Protein AF-A0A9N8R8S4-F1 (afdb_monomer_lite)

Structure (mmCIF, N/CA/C/O backbone):
data_AF-A0A9N8R8S4-F1
#
_entry.id   AF-A0A9N8R8S4-F1
#
loop_
_atom_site.group_PDB
_atom_site.id
_atom_site.type_symbol
_atom_site.label_atom_id
_atom_site.label_alt_id
_atom_site.label_comp_id
_atom_site.label_asym_id
_atom_site.label_entity_id
_atom_site.label_seq_id
_atom_site.pdbx_PDB_ins_code
_atom_site.Cartn_x
_atom_site.Cartn_y
_atom_site.Cartn_z
_atom_site.occupancy
_atom_site.B_iso_or_equiv
_atom_site.auth_seq_id
_atom_site.auth_comp_id
_atom_site.auth_asym_id
_atom_site.auth_atom_id
_atom_site.pdbx_PDB_model_num
ATOM 1 N N . MET A 1 1 ? -10.064 -8.498 -10.405 1.00 72.81 1 MET A N 1
ATOM 2 C CA . MET A 1 1 ? -9.253 -7.585 -9.570 1.00 72.81 1 MET A CA 1
ATOM 3 C C . MET A 1 1 ? -10.119 -7.080 -8.425 1.00 72.81 1 MET A C 1
ATOM 5 O O . MET A 1 1 ? -10.991 -6.254 -8.646 1.00 72.81 1 MET A O 1
ATOM 9 N N . THR A 1 2 ? -9.962 -7.648 -7.229 1.00 88.06 2 THR A N 1
ATOM 10 C CA . THR A 1 2 ? -10.812 -7.321 -6.071 1.00 88.06 2 THR A CA 1
ATOM 11 C C . THR A 1 2 ? -10.076 -6.352 -5.160 1.00 88.06 2 THR A C 1
ATOM 13 O O . THR A 1 2 ? -8.939 -6.621 -4.776 1.00 88.06 2 THR A O 1
ATOM 16 N N . VAL A 1 3 ? -10.718 -5.239 -4.806 1.00 92.00 3 VAL A N 1
ATOM 17 C CA . VAL A 1 3 ? -10.177 -4.303 -3.815 1.00 92.00 3 VAL A CA 1
ATOM 18 C C . VAL A 1 3 ? -10.427 -4.874 -2.427 1.00 92.00 3 VAL A C 1
ATOM 20 O O . VAL A 1 3 ? -11.572 -5.141 -2.067 1.00 92.00 3 VAL A O 1
ATOM 23 N N . LEU A 1 4 ? -9.362 -5.052 -1.651 1.00 92.19 4 LEU A N 1
ATOM 24 C CA . LEU A 1 4 ? -9.453 -5.441 -0.251 1.00 92.19 4 LEU A CA 1
ATOM 25 C C . LEU A 1 4 ? -9.268 -4.209 0.622 1.00 92.19 4 LEU A C 1
ATOM 27 O O . LEU A 1 4 ? -8.277 -3.482 0.498 1.00 92.19 4 LEU A O 1
ATOM 31 N N . THR A 1 5 ? -10.222 -3.979 1.521 1.00 92.19 5 THR A N 1
ATOM 32 C CA . THR A 1 5 ? -10.109 -2.882 2.479 1.00 92.19 5 THR A CA 1
ATOM 33 C C . THR A 1 5 ? -9.014 -3.167 3.496 1.00 92.19 5 THR A C 1
ATOM 35 O O . THR A 1 5 ? -8.621 -4.312 3.733 1.00 92.19 5 THR A O 1
ATOM 38 N N . ARG A 1 6 ? -8.528 -2.111 4.152 1.00 89.81 6 ARG A N 1
ATOM 39 C CA . ARG A 1 6 ? -7.553 -2.251 5.243 1.00 89.81 6 ARG A CA 1
ATOM 40 C C . ARG A 1 6 ? -8.073 -3.156 6.365 1.00 89.81 6 ARG A C 1
ATOM 42 O O . ARG A 1 6 ? -7.301 -3.921 6.935 1.00 89.81 6 ARG A O 1
ATOM 49 N N . VAL A 1 7 ? -9.374 -3.094 6.660 1.00 87.62 7 VAL A N 1
ATOM 50 C CA . VAL A 1 7 ? -10.027 -3.955 7.660 1.00 87.62 7 VAL A CA 1
ATOM 51 C C . VAL A 1 7 ? -10.016 -5.410 7.195 1.00 87.62 7 VAL A C 1
ATOM 53 O O . VAL A 1 7 ? -9.488 -6.255 7.909 1.00 87.62 7 VAL A O 1
ATOM 56 N N . GLN A 1 8 ? -10.467 -5.683 5.967 1.00 90.00 8 GLN A N 1
ATOM 57 C CA . GLN A 1 8 ? -10.488 -7.037 5.399 1.00 90.00 8 GLN A CA 1
ATOM 58 C C . GLN A 1 8 ? -9.092 -7.663 5.316 1.00 90.00 8 GLN A C 1
ATOM 60 O O . GLN A 1 8 ? -8.928 -8.855 5.570 1.00 90.00 8 GLN A O 1
ATOM 65 N N . LEU A 1 9 ? -8.072 -6.876 4.959 1.00 89.25 9 LEU A N 1
ATOM 66 C CA . LEU A 1 9 ? -6.683 -7.338 4.961 1.00 89.25 9 LEU A CA 1
ATOM 67 C C . LEU A 1 9 ? -6.223 -7.689 6.373 1.00 89.25 9 LEU A C 1
ATOM 69 O O . LEU A 1 9 ? -5.684 -8.770 6.580 1.00 89.25 9 LEU A O 1
ATOM 73 N N . ASN A 1 10 ? -6.480 -6.822 7.352 1.00 84.94 10 ASN A N 1
ATOM 74 C CA . ASN A 1 10 ? -6.131 -7.107 8.740 1.00 84.94 10 ASN A CA 1
ATOM 75 C C . ASN A 1 10 ? -6.853 -8.353 9.275 1.00 84.94 10 ASN A C 1
ATOM 77 O O . ASN A 1 10 ? -6.217 -9.182 9.914 1.00 84.94 10 ASN A O 1
ATOM 81 N N . GLU A 1 11 ? -8.144 -8.529 8.995 1.00 84.75 11 GLU A N 1
ATOM 82 C CA . GLU A 1 11 ? -8.899 -9.729 9.383 1.00 84.75 11 GLU A CA 1
ATOM 83 C C . GLU A 1 11 ? -8.295 -11.004 8.788 1.00 84.75 11 GLU A C 1
ATOM 85 O O . GLU A 1 11 ? -8.072 -11.976 9.506 1.00 84.75 11 GLU A O 1
ATOM 90 N N . LYS A 1 12 ? -7.947 -10.981 7.496 1.00 85.62 12 LYS A N 1
ATOM 91 C CA . LYS A 1 12 ? -7.313 -12.119 6.813 1.00 85.62 12 LYS A CA 1
ATOM 92 C C . LYS A 1 12 ? -5.913 -12.428 7.349 1.00 85.62 12 LYS A C 1
ATOM 94 O O . LYS A 1 12 ? -5.518 -13.589 7.369 1.00 85.62 12 LYS A O 1
ATOM 99 N N . LEU A 1 13 ? -5.172 -11.416 7.803 1.00 79.31 13 LEU A N 1
ATOM 100 C CA . LEU A 1 13 ? -3.833 -11.579 8.381 1.00 79.31 13 LEU A CA 1
ATOM 101 C C . LEU A 1 13 ? -3.861 -12.098 9.829 1.00 79.31 13 LEU A C 1
ATOM 103 O O . LEU A 1 13 ? -2.939 -12.799 10.242 1.00 79.31 13 LEU A O 1
ATOM 107 N N . ARG A 1 14 ? -4.917 -11.803 10.601 1.00 70.00 14 ARG A N 1
ATOM 108 C CA . ARG A 1 14 ? -5.046 -12.212 12.016 1.00 70.00 14 ARG A CA 1
ATOM 109 C C . ARG A 1 14 ? -5.098 -13.728 12.229 1.00 70.00 14 ARG A C 1
ATOM 111 O O . ARG A 1 14 ? -4.774 -14.178 13.322 1.00 70.00 14 ARG A O 1
ATOM 118 N N . GLY A 1 15 ? -5.427 -14.514 11.202 1.00 60.88 15 GLY A N 1
ATOM 119 C CA . GLY A 1 15 ? -5.344 -15.978 11.250 1.00 60.88 1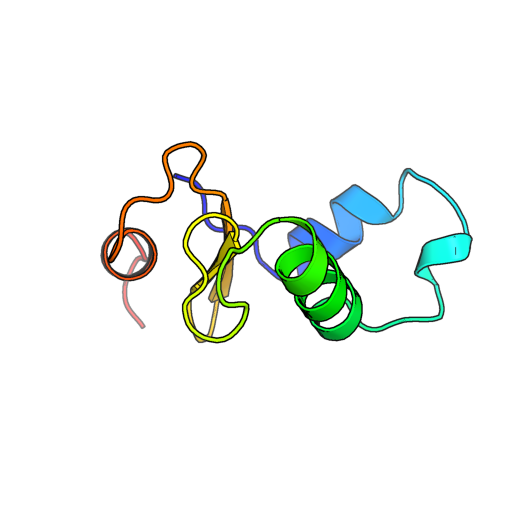5 GLY A CA 1
ATOM 120 C C . GLY A 1 15 ? -3.914 -16.543 11.241 1.00 60.88 15 GLY A C 1
ATOM 121 O O . GLY A 1 15 ? -3.752 -17.740 11.450 1.00 60.88 15 GLY A O 1
ATOM 122 N N . ASN A 1 16 ? -2.880 -15.719 11.006 1.00 58.69 16 ASN A N 1
ATOM 123 C CA . ASN A 1 16 ? -1.513 -16.182 10.742 1.00 58.69 16 ASN A CA 1
ATOM 124 C C . ASN A 1 16 ? -0.434 -15.490 11.609 1.00 58.69 16 ASN A C 1
ATOM 126 O O . ASN A 1 16 ? 0.526 -14.921 11.096 1.00 58.69 16 ASN A O 1
ATOM 130 N N . SER A 1 17 ? -0.557 -15.601 12.937 1.00 52.06 17 SER A N 1
ATOM 131 C CA . SER A 1 17 ? 0.464 -15.261 13.952 1.00 52.06 17 SER A CA 1
ATOM 132 C C . SER A 1 17 ? 0.479 -13.830 14.520 1.00 52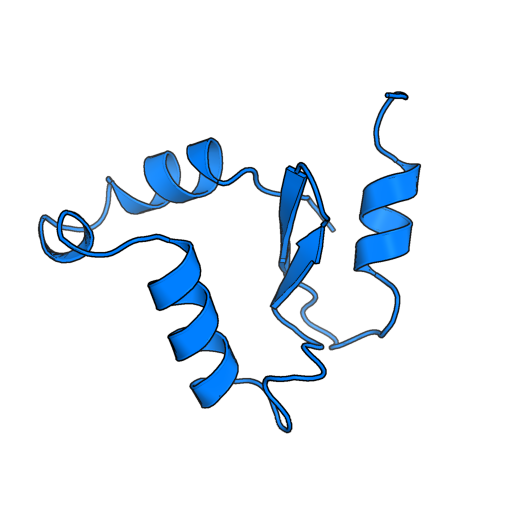.06 17 SER A C 1
ATOM 134 O O . SER A 1 17 ? 0.417 -12.816 13.819 1.00 52.06 17 SER A O 1
ATOM 136 N N . VAL A 1 18 ? 0.689 -13.813 15.842 1.00 52.03 18 VAL A N 1
ATOM 137 C CA . VAL A 1 18 ? 0.961 -12.729 16.810 1.00 52.03 18 VAL A CA 1
ATOM 138 C C . VAL A 1 18 ? 2.009 -11.702 16.321 1.00 52.03 18 VAL A C 1
ATOM 140 O O . VAL A 1 18 ? 2.082 -10.579 16.812 1.00 52.03 18 VAL A O 1
ATOM 143 N N . LEU A 1 19 ? 2.785 -12.032 15.284 1.00 52.03 19 LEU A N 1
ATOM 144 C CA . LEU A 1 19 ? 3.803 -11.172 14.662 1.00 52.03 19 LEU A CA 1
ATOM 145 C C . LEU A 1 19 ? 3.244 -9.928 13.943 1.00 52.03 19 LEU A C 1
ATOM 147 O O . LEU A 1 19 ? 3.974 -8.953 13.748 1.00 52.03 19 LEU A O 1
ATOM 151 N N . HIS A 1 20 ? 1.965 -9.931 13.561 1.00 54.62 20 HIS A N 1
ATOM 152 C CA . HIS A 1 20 ? 1.318 -8.800 12.875 1.00 54.62 20 HIS A CA 1
ATOM 153 C C . HIS A 1 20 ? 0.781 -7.733 13.837 1.00 54.62 20 HIS A C 1
ATOM 155 O O . HIS A 1 20 ? 0.342 -6.668 13.410 1.00 54.62 20 HIS A O 1
ATOM 161 N N . GLN A 1 21 ? 0.829 -7.996 15.142 1.00 54.03 21 GLN A N 1
ATOM 162 C CA . GLN A 1 21 ? 0.151 -7.190 16.155 1.00 54.03 21 GLN A CA 1
ATOM 163 C C . GLN A 1 21 ? 0.852 -5.850 16.445 1.00 54.03 21 GLN A C 1
ATOM 165 O O . GLN A 1 21 ? 0.258 -4.976 17.066 1.00 54.03 21 GLN A O 1
ATOM 170 N N . GLY A 1 22 ? 2.088 -5.665 15.962 1.00 55.34 22 GLY A N 1
ATOM 171 C CA . GLY A 1 22 ? 2.902 -4.477 16.247 1.00 55.34 22 GLY A CA 1
ATOM 172 C C . GLY A 1 22 ? 3.154 -3.520 15.077 1.00 55.34 22 GLY A C 1
ATOM 173 O O . GLY A 1 22 ? 3.874 -2.543 15.267 1.00 55.34 22 GLY A O 1
ATOM 174 N N . ARG A 1 23 ? 2.655 -3.778 13.857 1.00 67.31 23 ARG A N 1
ATOM 175 C CA . ARG A 1 23 ? 2.989 -2.951 12.675 1.00 67.31 23 ARG A CA 1
ATOM 176 C C . ARG A 1 23 ? 1.749 -2.577 11.873 1.00 67.31 23 ARG A C 1
ATOM 178 O O . ARG A 1 23 ? 0.906 -3.425 11.607 1.00 67.31 23 ARG A O 1
ATOM 185 N N . SER A 1 24 ? 1.675 -1.313 11.449 1.00 83.81 24 SER A N 1
ATOM 186 C CA . SER A 1 24 ? 0.617 -0.850 10.544 1.00 83.81 24 SER A CA 1
ATOM 187 C C . SER A 1 24 ? 0.641 -1.638 9.227 1.00 83.81 24 SER A C 1
ATOM 189 O O . SER A 1 24 ? 1.712 -1.937 8.688 1.00 83.81 24 SER A O 1
ATOM 191 N N . LEU A 1 25 ? -0.546 -1.938 8.690 1.00 87.00 25 LEU A N 1
ATOM 192 C CA . LEU A 1 25 ? -0.718 -2.559 7.378 1.00 87.00 25 LEU A CA 1
ATOM 193 C C . LEU A 1 25 ? 0.022 -1.770 6.288 1.00 87.00 25 LEU A C 1
ATOM 195 O O . LEU A 1 25 ? 0.693 -2.377 5.459 1.00 87.00 25 LEU A O 1
ATOM 199 N N . ASP A 1 26 ? -0.027 -0.436 6.321 1.00 89.00 26 ASP A N 1
ATOM 200 C CA . ASP A 1 26 ? 0.628 0.412 5.321 1.00 89.00 26 ASP A CA 1
ATOM 201 C C . ASP A 1 26 ? 2.166 0.245 5.352 1.00 89.00 26 ASP A C 1
ATOM 203 O O . ASP A 1 26 ? 2.810 0.242 4.303 1.00 89.00 26 ASP A O 1
ATOM 207 N N . VAL A 1 27 ? 2.764 0.001 6.530 1.00 90.25 27 VAL A N 1
ATOM 208 C CA . VAL A 1 27 ? 4.205 -0.308 6.658 1.00 90.25 27 VAL A CA 1
ATOM 209 C C . VAL A 1 27 ? 4.525 -1.661 6.029 1.00 90.25 27 VAL A C 1
ATOM 211 O O . VAL A 1 27 ? 5.536 -1.802 5.339 1.00 90.25 27 VAL A O 1
ATOM 214 N N . SER A 1 28 ? 3.671 -2.659 6.253 1.00 90.31 28 SER A N 1
ATOM 215 C CA . SER A 1 28 ? 3.827 -3.984 5.648 1.00 90.31 28 SER A CA 1
ATOM 216 C C . SER A 1 28 ? 3.714 -3.919 4.124 1.00 90.31 28 SER A C 1
ATOM 218 O O . SER A 1 28 ? 4.544 -4.502 3.432 1.00 90.31 28 SER A O 1
ATOM 220 N N . ILE A 1 29 ? 2.764 -3.143 3.596 1.00 93.62 29 ILE A N 1
ATOM 221 C CA . ILE A 1 29 ? 2.623 -2.900 2.154 1.00 93.62 29 ILE A CA 1
ATOM 222 C C . ILE A 1 29 ? 3.851 -2.181 1.591 1.00 93.62 29 ILE A C 1
ATOM 224 O O . ILE A 1 29 ? 4.373 -2.584 0.553 1.00 93.62 29 ILE A O 1
ATOM 228 N N . TRP A 1 30 ? 4.356 -1.156 2.279 1.00 94.25 30 TRP A N 1
ATOM 229 C CA . TRP A 1 30 ? 5.553 -0.436 1.848 1.00 94.25 30 TRP A CA 1
ATOM 230 C C . TRP A 1 30 ? 6.784 -1.351 1.768 1.00 94.25 30 TRP A C 1
ATOM 232 O O . TRP A 1 30 ? 7.528 -1.310 0.789 1.00 94.25 30 TRP A O 1
ATOM 242 N N . ARG A 1 31 ? 6.976 -2.235 2.758 1.00 93.62 31 ARG A N 1
ATOM 243 C CA . ARG A 1 31 ? 8.053 -3.240 2.730 1.00 93.62 31 ARG A CA 1
ATOM 244 C C . ARG A 1 31 ? 7.859 -4.253 1.612 1.00 93.62 31 ARG A C 1
ATOM 246 O O . ARG A 1 31 ? 8.822 -4.570 0.929 1.00 93.62 31 ARG A O 1
ATOM 253 N N . LEU A 1 32 ? 6.634 -4.738 1.418 1.00 94.75 32 LEU A N 1
ATOM 254 C CA . LEU A 1 32 ? 6.321 -5.682 0.350 1.00 94.75 32 LEU A CA 1
ATOM 255 C C . LEU A 1 32 ? 6.663 -5.091 -1.020 1.00 94.75 32 LEU A C 1
ATOM 257 O O . LEU A 1 32 ? 7.349 -5.740 -1.800 1.00 94.75 32 LEU A O 1
ATOM 261 N N . ARG A 1 33 ? 6.267 -3.840 -1.285 1.00 96.44 33 ARG A N 1
ATOM 262 C CA . ARG A 1 33 ? 6.585 -3.155 -2.547 1.00 96.44 33 ARG A CA 1
ATOM 263 C C . ARG A 1 33 ? 8.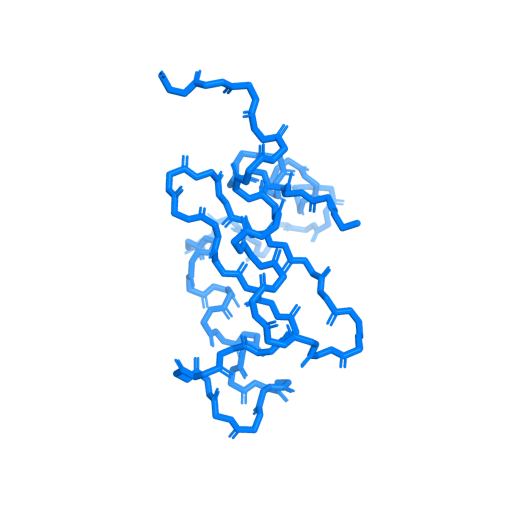086 -3.055 -2.795 1.00 96.44 33 ARG A C 1
ATOM 265 O O . ARG A 1 33 ? 8.526 -3.300 -3.905 1.00 96.44 33 ARG A O 1
ATOM 272 N N . ARG A 1 34 ? 8.880 -2.791 -1.754 1.00 96.81 34 ARG A N 1
ATOM 273 C CA . ARG A 1 34 ? 10.351 -2.797 -1.850 1.00 96.81 34 ARG A CA 1
ATOM 274 C C . ARG A 1 34 ? 10.960 -4.140 -2.245 1.00 96.81 34 ARG A C 1
ATOM 276 O O . ARG A 1 34 ? 12.105 -4.157 -2.674 1.00 96.81 34 ARG A O 1
ATOM 283 N N . LEU A 1 35 ? 10.235 -5.238 -2.057 1.00 96.62 35 LEU A N 1
ATOM 284 C CA . LEU A 1 35 ? 10.705 -6.577 -2.402 1.00 96.62 35 LEU A CA 1
ATOM 285 C C . LEU A 1 35 ? 10.252 -7.021 -3.796 1.00 96.62 35 LEU A C 1
ATOM 287 O O . LEU A 1 35 ? 10.964 -7.793 -4.428 1.00 96.62 35 LEU A O 1
ATOM 291 N N . ILE A 1 36 ? 9.068 -6.590 -4.246 1.00 95.69 36 ILE A N 1
ATOM 292 C CA . ILE A 1 36 ? 8.427 -7.140 -5.454 1.00 95.69 36 ILE A CA 1
ATOM 293 C C . ILE A 1 36 ? 8.321 -6.150 -6.616 1.00 95.69 36 ILE A C 1
ATOM 295 O O . ILE A 1 36 ? 8.137 -6.573 -7.753 1.00 95.69 36 ILE A O 1
ATOM 299 N N . GLU A 1 37 ? 8.376 -4.847 -6.346 1.00 95.19 37 GLU A N 1
ATOM 300 C CA . GLU A 1 37 ? 8.275 -3.814 -7.375 1.00 95.19 37 GLU A CA 1
ATOM 301 C C . GLU A 1 37 ? 9.676 -3.430 -7.863 1.00 95.19 37 GLU A C 1
ATOM 303 O O . GLU A 1 37 ? 10.627 -3.401 -7.082 1.00 95.19 37 GLU A O 1
ATOM 308 N N . ILE A 1 38 ? 9.790 -3.089 -9.151 1.00 95.19 38 ILE A N 1
ATOM 309 C CA . ILE A 1 38 ? 11.023 -2.513 -9.715 1.00 95.19 38 ILE A CA 1
ATOM 310 C C . ILE A 1 38 ? 11.258 -1.119 -9.118 1.00 95.19 38 ILE A C 1
ATOM 312 O O . ILE A 1 38 ? 12.349 -0.832 -8.632 1.00 95.19 38 ILE A O 1
ATOM 316 N N . ASP A 1 39 ? 10.214 -0.284 -9.111 1.00 94.38 39 ASP A N 1
ATOM 317 C CA . ASP A 1 39 ? 10.171 0.987 -8.390 1.00 94.38 39 ASP A CA 1
ATOM 318 C C . ASP A 1 39 ? 8.975 0.978 -7.419 1.00 94.38 39 ASP A C 1
ATOM 320 O O . ASP A 1 39 ? 7.821 0.974 -7.852 1.00 94.38 39 ASP A O 1
ATOM 324 N N . PRO A 1 40 ? 9.206 0.990 -6.093 1.00 93.88 40 PRO A N 1
ATOM 325 C CA . PRO A 1 40 ? 8.138 1.033 -5.092 1.00 93.88 40 PRO A CA 1
ATOM 326 C C . PRO A 1 40 ? 7.226 2.270 -5.170 1.00 93.88 40 PRO A C 1
ATOM 328 O O . PRO A 1 40 ? 6.135 2.251 -4.588 1.00 93.88 40 PRO A O 1
ATOM 331 N N . SER A 1 41 ? 7.680 3.338 -5.833 1.00 91.44 41 SER A N 1
ATOM 332 C CA . SER A 1 41 ? 6.938 4.586 -6.062 1.00 91.44 41 SER A CA 1
ATOM 333 C C . SER A 1 41 ? 5.955 4.463 -7.229 1.00 91.44 41 SER A C 1
ATOM 335 O O . SER A 1 41 ? 4.945 5.164 -7.248 1.00 91.44 41 SER A O 1
ATOM 337 N N . GLU A 1 42 ? 6.199 3.515 -8.138 1.00 92.75 42 GLU A N 1
ATOM 338 C CA . GLU A 1 42 ? 5.339 3.163 -9.270 1.00 92.75 42 GLU A CA 1
ATOM 339 C C . GLU A 1 42 ? 4.812 1.722 -9.113 1.00 92.75 42 GLU A C 1
ATOM 341 O O . GLU A 1 42 ? 5.187 0.819 -9.865 1.00 92.75 42 GLU A O 1
ATOM 346 N N . PRO A 1 43 ? 3.952 1.453 -8.110 1.00 94.19 43 PRO A N 1
ATOM 347 C CA . PRO A 1 43 ? 3.550 0.093 -7.780 1.00 94.19 43 PRO A CA 1
ATOM 348 C C . PRO A 1 43 ? 2.701 -0.531 -8.889 1.00 94.19 43 PRO A C 1
ATOM 350 O O . PRO A 1 43 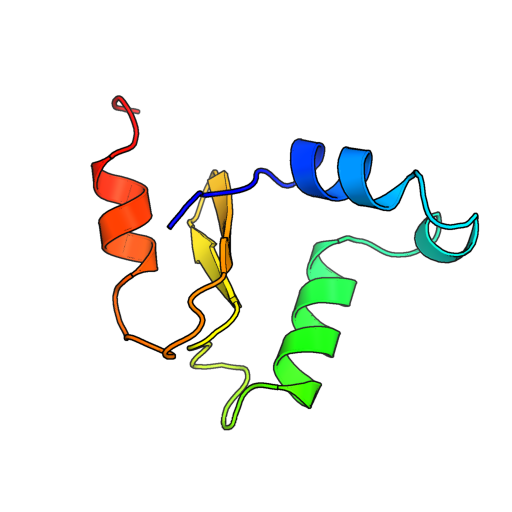? 1.610 -0.047 -9.199 1.00 94.19 43 PRO A O 1
ATOM 353 N N . ARG A 1 44 ? 3.165 -1.654 -9.438 1.00 93.75 44 ARG A N 1
ATOM 354 C CA . ARG A 1 44 ? 2.495 -2.387 -10.515 1.00 93.75 44 ARG A CA 1
ATOM 355 C C . ARG A 1 44 ? 1.678 -3.550 -9.980 1.00 93.75 44 ARG A C 1
ATOM 357 O O . ARG A 1 44 ? 0.561 -3.756 -10.451 1.00 93.75 44 ARG A O 1
ATOM 364 N N . TYR A 1 45 ? 2.190 -4.278 -8.991 1.00 95.25 45 TYR A N 1
ATOM 365 C CA . TYR A 1 45 ? 1.560 -5.495 -8.477 1.00 95.25 45 TYR A CA 1
ATOM 366 C C . TYR A 1 45 ? 0.625 -5.228 -7.307 1.00 95.25 45 TYR A C 1
ATOM 368 O O . TYR A 1 45 ? -0.459 -5.802 -7.247 1.00 95.25 45 TYR A O 1
ATOM 376 N N . VAL A 1 46 ? 1.011 -4.367 -6.367 1.00 95.06 46 VAL A N 1
ATOM 377 C CA . VAL A 1 46 ? 0.176 -4.040 -5.201 1.00 95.06 46 VAL A CA 1
ATOM 378 C C . VAL A 1 46 ? -0.197 -2.574 -5.263 1.00 95.06 46 VAL A C 1
ATOM 380 O O . VAL A 1 46 ? 0.545 -1.722 -4.782 1.00 95.06 46 VAL A O 1
ATOM 383 N N . GLN A 1 47 ? -1.358 -2.257 -5.830 1.00 94.00 47 GLN A N 1
ATOM 384 C CA . GLN A 1 47 ? -1.769 -0.876 -6.093 1.00 94.00 47 GLN A CA 1
ATOM 385 C C . GLN A 1 47 ? -2.670 -0.333 -4.980 1.00 94.00 47 GLN A C 1
ATOM 387 O O . GLN A 1 47 ? -3.418 -1.078 -4.341 1.00 94.00 47 GLN A O 1
ATOM 392 N N . THR A 1 48 ? -2.589 0.976 -4.736 1.00 92.69 48 THR A N 1
ATOM 393 C CA . THR A 1 48 ? -3.448 1.667 -3.765 1.00 92.69 48 THR A CA 1
ATOM 394 C C . THR A 1 48 ? -4.721 2.137 -4.456 1.00 92.69 48 THR A C 1
ATOM 396 O O . THR A 1 48 ? -4.654 2.873 -5.434 1.00 92.69 48 THR A O 1
ATOM 399 N N . VAL A 1 49 ? -5.876 1.781 -3.900 1.00 92.06 49 VAL A N 1
ATOM 400 C CA . VAL A 1 49 ? -7.159 2.407 -4.237 1.00 92.06 49 VAL A CA 1
ATOM 401 C C . VAL A 1 49 ? -7.491 3.385 -3.116 1.00 92.06 49 VAL A C 1
ATOM 403 O O . VAL A 1 49 ? -7.869 2.977 -2.011 1.00 92.06 49 VAL A O 1
ATOM 406 N N . TRP A 1 50 ? -7.286 4.678 -3.374 1.00 88.25 50 TRP A N 1
ATOM 407 C CA . TRP A 1 50 ? -7.471 5.746 -2.389 1.00 88.25 50 TRP A CA 1
ATOM 408 C C . TRP A 1 50 ? -8.868 5.697 -1.759 1.00 88.25 50 TRP A C 1
ATOM 410 O O . TRP A 1 50 ? -9.858 5.409 -2.425 1.00 88.25 50 TRP A O 1
ATOM 420 N N . GLY A 1 51 ? -8.933 5.884 -0.439 1.00 87.62 51 GLY A N 1
ATOM 421 C CA . GLY A 1 51 ? -10.177 5.771 0.333 1.00 87.62 51 GLY A CA 1
ATOM 422 C C . GLY A 1 51 ? -10.731 4.349 0.507 1.00 87.62 51 GLY A C 1
ATOM 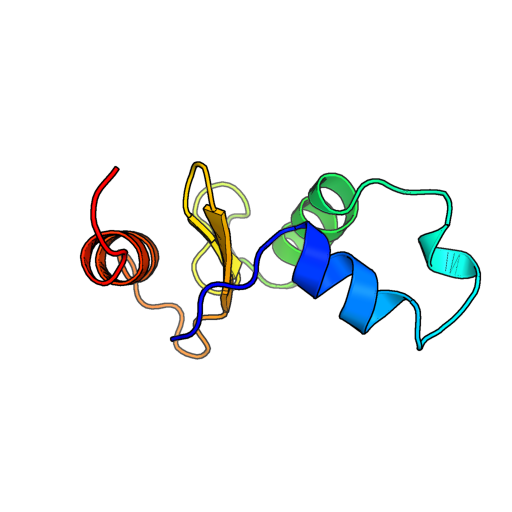423 O O . GLY A 1 51 ? -11.644 4.164 1.304 1.00 87.62 51 GLY A O 1
ATOM 424 N N . ARG A 1 52 ? -10.181 3.327 -0.169 1.00 90.75 52 ARG A N 1
ATOM 425 C CA . ARG A 1 52 ? -10.706 1.949 -0.119 1.00 90.75 52 ARG A CA 1
ATOM 426 C C . ARG A 1 52 ? -9.722 0.948 0.470 1.00 90.75 52 ARG A C 1
ATOM 428 O O . ARG A 1 52 ? -10.030 0.289 1.462 1.00 90.75 52 ARG A O 1
ATOM 435 N N . GLY A 1 53 ? -8.528 0.838 -0.104 1.00 92.56 53 GLY A N 1
ATOM 436 C CA . GLY A 1 53 ? -7.548 -0.160 0.316 1.00 92.56 53 GLY A CA 1
ATOM 437 C C . GLY A 1 53 ? -6.557 -0.509 -0.782 1.00 92.56 53 GLY A C 1
ATOM 438 O O . GLY A 1 53 ? -6.018 0.385 -1.432 1.00 92.56 53 GLY A O 1
ATOM 439 N N . TYR A 1 54 ? -6.313 -1.803 -0.975 1.00 94.19 54 TYR A N 1
ATOM 440 C CA . TYR A 1 54 ? -5.298 -2.299 -1.900 1.00 94.19 54 TYR A CA 1
ATOM 441 C C . TYR A 1 54 ? -5.865 -3.337 -2.859 1.00 94.19 54 TYR A C 1
ATOM 443 O O . TYR A 1 54 ? -6.777 -4.090 -2.517 1.00 94.19 54 TYR A O 1
ATOM 451 N N . VAL A 1 55 ? -5.295 -3.390 -4.057 1.00 93.50 55 VAL A N 1
ATOM 452 C CA . VAL A 1 55 ? -5.602 -4.404 -5.064 1.00 93.50 55 VAL A CA 1
ATOM 453 C C . VAL A 1 55 ? -4.315 -5.083 -5.509 1.00 93.50 55 VAL A C 1
ATOM 455 O O . VAL A 1 55 ? -3.290 -4.430 -5.702 1.00 93.50 55 VAL A O 1
ATOM 458 N N . PHE A 1 56 ? -4.379 -6.404 -5.654 1.00 94.19 56 PHE A N 1
ATOM 459 C CA . PHE A 1 56 ? -3.305 -7.190 -6.243 1.00 94.19 56 PHE A CA 1
ATOM 460 C C . PHE A 1 56 ? -3.551 -7.381 -7.744 1.00 94.19 56 PHE A C 1
ATOM 462 O O . PHE A 1 56 ? -4.656 -7.747 -8.158 1.00 94.19 56 PHE A O 1
ATOM 469 N N . VAL A 1 57 ? -2.518 -7.129 -8.543 1.00 93.94 57 VAL A N 1
ATOM 470 C CA . VAL A 1 57 ? -2.531 -7.135 -10.006 1.00 93.94 57 VAL A CA 1
ATOM 471 C C . VAL A 1 57 ? -1.399 -8.050 -10.480 1.00 93.94 57 VAL A C 1
ATOM 473 O O . VAL A 1 57 ? -0.261 -7.605 -10.610 1.00 93.94 57 VAL A O 1
ATOM 476 N N . PRO A 1 58 ? -1.673 -9.339 -10.734 1.00 90.44 58 PRO A N 1
ATOM 477 C CA . PRO A 1 58 ? -0.630 -10.340 -10.970 1.00 90.44 58 PRO A CA 1
ATOM 478 C C . PRO A 1 58 ? 0.226 -10.069 -12.215 1.00 90.44 58 PRO A C 1
ATOM 480 O O . PRO A 1 58 ? 1.381 -10.476 -12.256 1.00 90.44 58 PRO A O 1
ATOM 483 N N . HIS A 1 59 ? -0.313 -9.359 -13.210 1.00 90.19 59 HIS A N 1
ATOM 484 C CA . HIS A 1 59 ? 0.389 -9.036 -14.458 1.00 90.19 59 HIS A CA 1
ATOM 485 C C . HIS A 1 59 ? 1.013 -7.632 -14.474 1.00 90.19 59 HIS A C 1
ATOM 487 O O . HIS A 1 59 ? 1.552 -7.212 -15.493 1.00 90.19 59 HIS A O 1
ATOM 493 N N . GLY A 1 60 ? 0.945 -6.888 -13.363 1.00 85.00 60 GLY A N 1
ATOM 494 C CA . GLY A 1 60 ? 1.576 -5.572 -13.259 1.00 85.00 60 GLY A CA 1
ATOM 495 C C . GLY A 1 60 ? 1.031 -4.523 -14.239 1.00 85.00 60 GLY A C 1
ATOM 496 O O . GLY A 1 60 ? 1.787 -3.657 -14.692 1.00 85.00 60 GLY A O 1
ATOM 497 N N . GLU A 1 61 ? -0.249 -4.625 -14.611 1.00 84.88 61 GLU A N 1
ATOM 498 C CA . GLU A 1 61 ? -0.929 -3.670 -15.492 1.00 84.88 61 GLU A CA 1
ATOM 499 C C . GLU A 1 61 ? -1.104 -2.311 -14.801 1.00 84.88 61 GLU A C 1
ATOM 501 O O . GLU A 1 61 ? -1.670 -2.218 -13.708 1.00 84.88 61 GLU A O 1
ATOM 506 N N . ILE A 1 62 ? -0.664 -1.243 -15.463 1.00 77.44 62 ILE A N 1
ATOM 507 C CA . ILE A 1 62 ? -0.810 0.135 -14.980 1.00 77.44 62 ILE A CA 1
ATOM 508 C C . ILE A 1 62 ? -2.287 0.565 -15.106 1.00 77.44 62 ILE A C 1
ATOM 510 O O . ILE A 1 62 ? -2.977 0.166 -16.042 1.00 77.44 62 ILE A O 1
ATOM 514 N N . GLY A 1 63 ? -2.800 1.336 -14.139 1.00 75.62 63 GLY A N 1
ATOM 515 C CA . GLY A 1 63 ? -4.184 1.851 -14.151 1.00 75.62 63 GLY A CA 1
ATOM 516 C C . GLY A 1 63 ? -5.260 0.858 -13.679 1.00 75.62 63 GLY A C 1
ATOM 517 O O . GLY A 1 63 ? -6.455 1.154 -13.687 1.00 75.62 63 GLY A O 1
ATOM 518 N N . ALA A 1 64 ? -4.883 -0.336 -13.215 1.00 76.62 64 ALA A N 1
ATOM 519 C CA . ALA A 1 64 ? -5.841 -1.299 -12.663 1.00 76.62 64 ALA A CA 1
ATOM 520 C C . ALA A 1 64 ? -6.538 -0.782 -11.386 1.00 76.62 64 ALA A C 1
ATOM 522 O O . ALA A 1 64 ? -7.717 -1.069 -11.174 1.00 76.62 64 ALA A O 1
ATOM 523 N N . ALA A 1 65 ? -5.859 0.023 -10.563 1.00 78.62 65 ALA A N 1
ATOM 524 C CA . ALA A 1 65 ? -6.461 0.691 -9.409 1.00 78.62 65 ALA A CA 1
ATOM 525 C C . ALA A 1 65 ? -7.600 1.646 -9.795 1.00 78.62 65 ALA A C 1
ATOM 527 O O . ALA A 1 65 ? -8.616 1.686 -9.103 1.00 78.62 65 ALA A O 1
ATOM 528 N N . GLU A 1 66 ? -7.471 2.360 -10.914 1.00 73.88 66 GLU A N 1
ATOM 529 C CA . GLU A 1 66 ? -8.500 3.268 -11.441 1.00 73.88 66 GLU A CA 1
ATOM 530 C C . GLU A 1 66 ? -9.727 2.476 -11.908 1.00 73.88 66 GLU A C 1
ATOM 532 O O . GLU A 1 66 ? -10.868 2.832 -11.611 1.00 73.88 66 GLU A O 1
ATOM 537 N N . ARG A 1 67 ? -9.497 1.312 -12.531 1.00 72.25 67 ARG A N 1
ATOM 538 C CA . ARG A 1 67 ? -10.563 0.352 -12.858 1.00 72.25 67 ARG A CA 1
ATOM 539 C C . ARG A 1 67 ? -11.211 -0.268 -11.615 1.00 72.25 67 ARG A C 1
ATOM 541 O O . ARG A 1 67 ? -12.414 -0.498 -11.590 1.00 72.25 67 ARG A O 1
ATOM 548 N N . GLY A 1 68 ? -10.454 -0.500 -10.547 1.00 65.06 68 GLY A N 1
ATOM 549 C CA . GLY A 1 68 ? -11.010 -0.897 -9.249 1.00 65.06 68 GLY A CA 1
ATOM 550 C C . GLY A 1 68 ? -11.821 0.216 -8.570 1.00 65.06 68 GLY A C 1
ATOM 551 O O . GLY A 1 68 ? -12.758 -0.074 -7.823 1.00 65.06 68 GLY A O 1
ATOM 552 N N . ALA A 1 69 ? -11.483 1.479 -8.839 1.00 66.50 69 ALA A N 1
ATOM 553 C CA . ALA A 1 69 ? -12.186 2.649 -8.328 1.00 66.50 69 ALA A CA 1
ATOM 554 C C . ALA A 1 69 ? -13.503 2.928 -9.071 1.00 66.50 69 ALA A C 1
ATOM 556 O O . ALA A 1 69 ? -14.455 3.335 -8.424 1.00 66.50 69 ALA A O 1
ATOM 557 N N . MET A 1 70 ? -13.612 2.656 -10.377 1.00 62.66 70 MET A N 1
ATOM 558 C CA . MET A 1 70 ? -14.864 2.864 -11.138 1.00 62.66 70 MET A CA 1
ATOM 559 C C . MET A 1 70 ? -15.962 1.816 -10.876 1.00 62.66 70 MET A C 1
ATOM 561 O O . MET A 1 70 ? -17.133 2.098 -11.094 1.00 62.66 70 MET A O 1
ATOM 565 N N . VAL A 1 71 ? -15.614 0.607 -10.411 1.00 57.81 71 VAL A N 1
ATOM 566 C CA . VAL A 1 71 ? -16.593 -0.459 -10.075 1.00 57.81 71 VAL A CA 1
ATOM 567 C C . VAL A 1 71 ? -17.134 -0.294 -8.643 1.00 57.81 71 VAL A C 1
ATOM 569 O O . VAL A 1 71 ? -18.020 -1.012 -8.185 1.00 57.81 71 VAL A O 1
ATOM 572 N N . ALA A 1 72 ? -16.608 0.683 -7.908 1.00 51.03 72 ALA A N 1
ATOM 573 C CA . ALA A 1 72 ? -17.165 1.159 -6.658 1.00 51.03 72 ALA A CA 1
ATOM 574 C C . ALA A 1 72 ? -18.571 1.741 -6.869 1.00 51.03 72 ALA A C 1
ATOM 576 O O . ALA A 1 72 ? -18.676 2.705 -7.623 1.00 51.03 72 ALA A O 1
ATOM 577 N N . PRO A 1 73 ? -19.636 1.270 -6.190 1.00 43.12 73 PRO A N 1
ATOM 578 C CA . PRO A 1 73 ? -20.836 2.091 -6.108 1.00 43.12 73 PRO A CA 1
ATOM 579 C C . PRO A 1 73 ? -20.442 3.426 -5.461 1.00 43.12 73 PRO A C 1
ATOM 581 O O . PRO A 1 73 ? -19.627 3.435 -4.530 1.00 43.12 73 PRO A O 1
ATOM 584 N N . GLY A 1 74 ? -20.952 4.506 -6.057 1.00 56.22 74 GLY A N 1
ATOM 585 C CA . GLY A 1 74 ? -20.531 5.888 -5.859 1.00 56.22 74 GLY A CA 1
ATOM 586 C C . GLY A 1 74 ? -20.298 6.289 -4.406 1.00 56.22 74 GLY A C 1
ATOM 587 O O . GLY A 1 74 ? -21.020 5.876 -3.498 1.00 56.22 74 GLY A O 1
ATOM 588 N N . VAL A 1 75 ? -19.251 7.095 -4.237 1.00 45.22 75 VAL A N 1
ATOM 589 C CA . VAL A 1 75 ? -19.178 8.107 -3.176 1.00 45.22 75 VAL A CA 1
ATOM 590 C C . VAL A 1 75 ? -20.407 9.005 -3.206 1.00 45.22 75 VAL A C 1
ATOM 592 O O . VAL A 1 75 ? -20.890 9.289 -4.326 1.00 45.22 75 VAL A O 1
#

Foldseek 3Di:
DAFAAQVNVVVVCVVPDPVVVPDRPVVVLLVVLVVPPPDSVQFQAWDDQPPGHIDGDPVSDPCVSVVNNVVDDDD

Sequence (75 aa):
MTVLTRVQLNEKLRGNSVLHQGRSLDVSIWRLRRLIEIDPSEPRYVQTVWGRGYVFVPHGEIGAAERGAMVAPGV

Radius of gyration: 12.84 Å; chains: 1; bounding box: 32×24×32 Å

Organism: NCBI:txid2793075

pLDDT: mean 81.53, std 15.33, range [43.12, 96.81]

InterPro domains:
  IPR001867 OmpR/PhoB-type DNA-binding domain [PF00486] (3-56)
  IPR001867 OmpR/PhoB-type DNA-binding domain [PS51755] (1-58)
  IPR001867 OmpR/PhoB-type DNA-binding domain [cd00383] (3-56)
  IPR016032 Signal transduction response regulator, C-terminal effector [SSF46894] (3-57)
  IPR036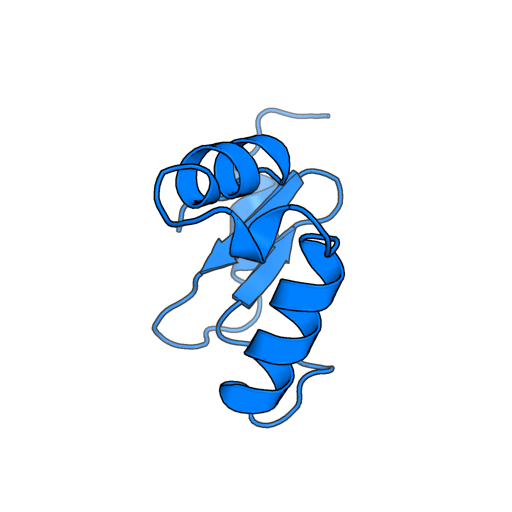388 Winged helix-like DNA-binding domain superfamily [G3DSA:1.10.10.10] (1-60)

Secondary structure (DSSP, 8-state):
-PEEEHHHHHHHHHTS-GGGTTS-HHHHHHHHHHHH-SSTTS-SSEEEETTTEEEE-TT--TTHHHHHHHTS---